Protein AF-A0A1T4TQQ1-F1 (afdb_monomer_lite)

Organism: NCBI:txid634771

Sequence (80 aa):
MVRESHKSLIEKGHQLEKEGAPDKAIQVYLAAVKKDPLNAAAYNRLMVLYRKKKEPRKEMAIINEAIKAYEDNVKAEQSS

Secondary structure (DSSP, 8-state):
-----THHHHHHHHHHHHTT-HHHHHHHHHHHHHH-TT-HHHHHHHHHHHHHTT-HHHHHHHHHHHHHHHHHHHHHHHT-

InterPro domains:
  IPR011990 Tetratricopeptide-like helical domain superfamily [G3DSA:1.25.40.10] (1-78)
  IPR011990 Tetratricopeptide-like helical domain superfamily [SSF48452] (6-76)
  IPR019734 Tetratricopeptide repeat [SM00028] (6-39)
  IPR019734 Tetratricopeptide repeat [SM00028] (40-73)

Foldseek 3Di:
DDPCDLVNLLVVLVVCVVVVNNVVSLVSLVVSCVVPVQPPSSLVSNLVSCVVVVNVVSNVVSVVSNVVSVVVVVVVVVVD

Radius of gyration: 13.57 Å; chains: 1; bounding box: 37×18×38 Å

pLDDT: mean 90.37, std 14.19, range [37.41, 98.0]

Structure (mmCIF, N/CA/C/O backbone):
data_AF-A0A1T4TQQ1-F1
#
_entry.id   AF-A0A1T4TQQ1-F1
#
loop_
_atom_site.group_PDB
_atom_site.id
_atom_site.type_symbol
_atom_site.label_atom_id
_atom_site.label_alt_id
_atom_site.label_comp_id
_atom_site.label_asym_id
_atom_site.label_entity_id
_atom_site.label_seq_id
_atom_site.pdbx_PDB_ins_code
_atom_site.Cartn_x
_atom_site.Cartn_y
_atom_site.Cartn_z
_atom_site.occupancy
_atom_site.B_iso_or_equiv
_atom_site.auth_seq_id
_atom_site.auth_comp_id
_atom_site.auth_asym_id
_atom_site.auth_atom_id
_atom_site.pdbx_PDB_model_num
ATOM 1 N N . MET A 1 1 ? -12.513 1.965 -24.835 1.00 37.41 1 MET A N 1
ATOM 2 C CA . MET A 1 1 ? -12.527 1.242 -23.545 1.00 37.41 1 MET A CA 1
ATOM 3 C C . MET A 1 1 ? -11.458 1.880 -22.670 1.00 37.41 1 MET A C 1
ATOM 5 O O . MET A 1 1 ? -10.283 1.815 -23.009 1.00 37.41 1 MET A O 1
ATOM 9 N N . VAL A 1 2 ? -11.878 2.692 -21.701 1.00 42.56 2 VAL A N 1
ATOM 10 C CA . VAL A 1 2 ? -11.022 3.699 -21.060 1.00 42.56 2 VAL A CA 1
ATOM 11 C C . VAL A 1 2 ? -9.988 2.993 -20.188 1.00 42.56 2 VAL A C 1
ATOM 13 O O . VAL A 1 2 ? -10.347 2.227 -19.300 1.00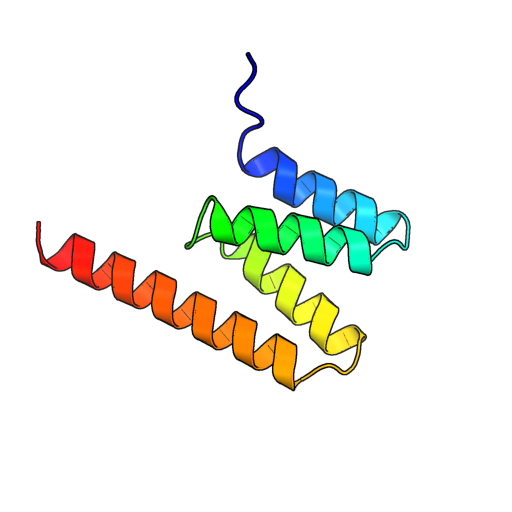 42.56 2 VAL A O 1
ATOM 16 N N . ARG A 1 3 ? -8.700 3.235 -20.457 1.00 47.22 3 ARG A N 1
ATOM 17 C CA . ARG A 1 3 ? -7.621 2.969 -19.504 1.00 47.22 3 ARG A CA 1
ATOM 18 C C . ARG A 1 3 ? -7.968 3.759 -18.241 1.00 47.22 3 ARG A C 1
ATOM 20 O O . ARG A 1 3 ? -7.655 4.943 -18.182 1.00 47.22 3 ARG A O 1
ATOM 27 N N . GLU A 1 4 ? -8.641 3.143 -17.267 1.00 45.19 4 GLU A N 1
ATOM 28 C CA . GLU A 1 4 ? -8.667 3.650 -15.894 1.00 45.19 4 GLU A CA 1
ATOM 29 C C . GLU A 1 4 ? -7.204 3.703 -15.449 1.00 45.19 4 GLU A C 1
ATOM 31 O O . GLU A 1 4 ? -6.540 2.700 -15.151 1.00 45.19 4 GLU A O 1
ATOM 36 N N . SER A 1 5 ? -6.653 4.894 -15.623 1.00 53.47 5 SER A N 1
ATOM 37 C CA . SER A 1 5 ? -5.261 5.256 -15.466 1.00 53.47 5 SER A CA 1
ATOM 38 C C . SER A 1 5 ? -4.885 5.050 -14.006 1.00 53.47 5 SER A C 1
ATOM 40 O O . SER A 1 5 ? -5.689 5.295 -13.123 1.00 53.47 5 SER A O 1
ATOM 42 N N . HIS A 1 6 ? -3.677 4.570 -13.729 1.00 56.56 6 HIS A N 1
ATOM 43 C CA . HIS A 1 6 ? -3.183 4.191 -12.393 1.00 56.56 6 HIS A CA 1
ATOM 44 C C . HIS A 1 6 ? -3.474 5.219 -11.275 1.00 56.56 6 HIS A C 1
ATOM 46 O O . HIS A 1 6 ? -3.721 4.844 -10.131 1.00 56.56 6 HIS A O 1
ATOM 52 N N . LYS A 1 7 ? -3.560 6.509 -11.633 1.00 58.47 7 LYS A N 1
ATOM 53 C CA . LYS A 1 7 ? -3.990 7.625 -10.772 1.00 58.47 7 LYS A CA 1
ATOM 54 C C . LYS A 1 7 ? -5.402 7.441 -10.178 1.00 58.47 7 LYS A C 1
ATOM 56 O O . LYS A 1 7 ? -5.662 7.874 -9.062 1.00 58.47 7 LYS A O 1
ATOM 61 N N . SER A 1 8 ? -6.283 6.746 -10.896 1.00 81.38 8 SER A N 1
ATOM 62 C CA . SER A 1 8 ? -7.653 6.400 -10.500 1.00 81.38 8 SER A CA 1
ATOM 63 C C . SER A 1 8 ? -7.699 5.469 -9.289 1.00 81.38 8 SER A C 1
ATOM 65 O O . SER A 1 8 ? -8.522 5.677 -8.404 1.00 81.38 8 SER A O 1
ATOM 67 N N . LEU A 1 9 ? -6.804 4.476 -9.200 1.00 92.06 9 LEU A N 1
ATOM 68 C CA . LEU A 1 9 ? -6.818 3.533 -8.077 1.00 92.06 9 LEU A CA 1
ATOM 69 C C . LEU A 1 9 ? -6.375 4.214 -6.780 1.00 92.06 9 LEU A C 1
ATOM 71 O O . LEU A 1 9 ? -7.003 4.020 -5.745 1.00 92.06 9 LEU A O 1
ATOM 75 N N . ILE A 1 10 ? -5.353 5.071 -6.843 1.00 94.19 10 ILE A N 1
ATOM 76 C CA . ILE A 1 10 ? -4.908 5.845 -5.679 1.00 94.19 10 ILE A CA 1
ATOM 77 C C . ILE A 1 10 ? -6.025 6.763 -5.180 1.00 94.19 10 ILE A C 1
ATOM 79 O O . ILE A 1 10 ? -6.357 6.722 -3.996 1.00 94.19 10 ILE A O 1
ATOM 83 N N . GLU A 1 11 ? -6.645 7.531 -6.080 1.00 93.75 11 GLU A N 1
ATOM 84 C CA . GLU A 1 11 ? -7.728 8.449 -5.714 1.00 93.75 11 GLU A CA 1
ATOM 85 C C . GLU A 1 11 ? -8.949 7.702 -5.164 1.00 93.75 11 GLU A C 1
ATOM 87 O O . GLU A 1 11 ? -9.501 8.078 -4.133 1.00 93.75 11 GLU A O 1
ATOM 92 N N . LYS A 1 12 ? -9.323 6.577 -5.783 1.00 94.50 12 LYS A N 1
ATOM 93 C CA . LYS A 1 12 ? -10.405 5.715 -5.295 1.00 94.50 12 LYS A CA 1
ATOM 94 C C . LYS A 1 12 ? -10.106 5.154 -3.904 1.00 94.50 12 LYS A C 1
ATOM 96 O O . LYS A 1 12 ? -10.995 5.129 -3.059 1.00 94.50 12 LYS A O 1
ATOM 101 N N . GLY A 1 13 ? -8.869 4.725 -3.650 1.00 96.12 13 GLY A N 1
ATOM 102 C CA . GLY A 1 13 ? -8.433 4.291 -2.322 1.00 96.12 13 GLY A CA 1
ATOM 103 C C . GLY A 1 13 ? -8.563 5.414 -1.290 1.00 96.12 13 GLY A C 1
ATOM 104 O O . GLY A 1 13 ? -9.133 5.202 -0.221 1.00 96.12 13 GLY A O 1
ATOM 105 N N . HIS A 1 14 ? -8.141 6.632 -1.645 1.00 95.81 14 HIS A N 1
ATOM 106 C CA . HIS A 1 14 ? -8.263 7.798 -0.769 1.00 95.81 14 HIS A CA 1
ATOM 107 C C . HIS A 1 14 ? -9.718 8.146 -0.467 1.00 95.81 14 HIS A C 1
ATOM 109 O O . HIS A 1 14 ? -10.048 8.457 0.678 1.00 95.81 14 HIS A O 1
ATOM 115 N N . GLN A 1 15 ? -10.584 8.084 -1.475 1.00 96.12 15 GLN A N 1
ATOM 116 C CA . GLN A 1 15 ? -12.007 8.336 -1.313 1.00 96.12 15 GLN A CA 1
ATOM 117 C C . GLN A 1 15 ? -12.647 7.313 -0.364 1.00 96.12 15 GLN A C 1
ATOM 119 O O . GLN A 1 15 ? -13.339 7.700 0.572 1.00 96.12 15 GLN A O 1
ATOM 124 N N . LEU A 1 16 ? -12.322 6.025 -0.512 1.00 96.50 16 LEU A N 1
ATOM 125 C CA . LEU A 1 16 ? -12.798 4.971 0.389 1.00 96.50 16 LEU A CA 1
ATOM 126 C C . LEU A 1 16 ? -12.302 5.150 1.832 1.00 96.50 16 LEU A C 1
ATOM 128 O O . LEU A 1 16 ? -13.037 4.859 2.773 1.00 96.50 16 LEU A O 1
ATOM 132 N N . GLU A 1 17 ? -11.082 5.654 2.037 1.00 95.50 17 GLU A N 1
ATOM 133 C CA . GLU A 1 17 ? -10.616 6.011 3.382 1.00 95.50 17 GLU A CA 1
ATOM 134 C C . GLU A 1 17 ? -11.405 7.177 3.985 1.00 95.50 17 GLU A C 1
ATOM 136 O O . GLU A 1 17 ? -11.746 7.122 5.167 1.00 95.50 17 GLU A O 1
ATOM 141 N N . LYS A 1 18 ? -11.722 8.208 3.188 1.00 96.00 18 LYS A N 1
ATOM 142 C CA . LYS A 1 18 ? -12.560 9.340 3.626 1.00 96.00 18 LYS A CA 1
ATOM 143 C C . LYS A 1 18 ? -13.984 8.898 3.966 1.00 96.00 18 LYS A C 1
ATOM 145 O O . LYS A 1 18 ? -14.575 9.426 4.899 1.00 96.00 18 LYS A O 1
ATOM 150 N N . GLU A 1 19 ? -14.503 7.906 3.250 1.00 96.75 19 GLU A N 1
ATOM 151 C CA . GLU A 1 19 ? -15.820 7.299 3.478 1.00 96.75 19 GLU A CA 1
ATOM 152 C C . GLU A 1 19 ? -15.848 6.317 4.661 1.00 96.75 19 GLU A C 1
ATOM 154 O O . GLU A 1 19 ? -16.882 5.715 4.942 1.00 96.75 19 GLU A O 1
ATOM 159 N N . GLY A 1 20 ? -14.727 6.122 5.365 1.00 96.12 20 GLY A N 1
ATOM 160 C CA . GLY A 1 20 ? -14.666 5.206 6.503 1.00 96.12 20 GLY A CA 1
ATOM 161 C C . GLY A 1 20 ? -14.684 3.728 6.105 1.00 96.12 20 GLY A C 1
ATOM 162 O O . GLY A 1 20 ? -15.011 2.876 6.928 1.00 96.12 20 GLY A O 1
ATOM 163 N N . ALA A 1 21 ? -14.295 3.403 4.868 1.00 97.38 21 ALA A N 1
ATOM 164 C CA . ALA A 1 21 ? -14.194 2.043 4.342 1.00 97.38 21 ALA A CA 1
ATOM 165 C C . ALA A 1 21 ? -12.723 1.603 4.132 1.00 97.38 21 ALA A C 1
ATOM 167 O O . ALA A 1 21 ? -12.328 1.277 3.005 1.00 97.38 21 ALA A O 1
ATOM 168 N N . PRO A 1 22 ? -11.890 1.540 5.195 1.00 95.12 22 PRO A N 1
ATOM 169 C CA . PRO A 1 22 ? -10.458 1.256 5.076 1.00 95.12 22 PRO A CA 1
ATOM 1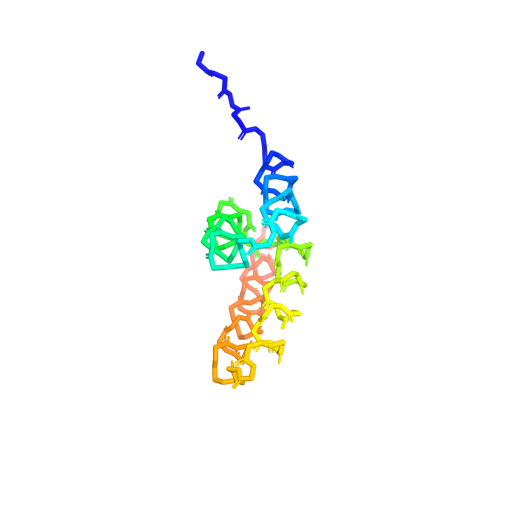70 C C . PRO A 1 22 ? -10.164 -0.127 4.481 1.00 95.12 22 PRO A C 1
ATOM 172 O O . PRO A 1 22 ? -9.184 -0.278 3.762 1.00 95.12 22 PRO A O 1
ATOM 175 N N . ASP A 1 23 ? -11.022 -1.126 4.702 1.00 97.06 23 ASP A N 1
ATOM 176 C CA . ASP A 1 23 ? -10.835 -2.466 4.127 1.00 97.06 23 ASP A CA 1
ATOM 177 C C . ASP A 1 23 ? -11.014 -2.485 2.607 1.00 97.06 23 ASP A C 1
ATOM 179 O O . ASP A 1 23 ? -10.261 -3.150 1.895 1.00 97.06 23 ASP A O 1
ATOM 183 N N . LYS A 1 24 ? -11.967 -1.703 2.089 1.00 96.69 24 LYS A N 1
ATOM 184 C CA . LYS A 1 24 ? -12.126 -1.522 0.643 1.00 96.69 24 LYS A CA 1
ATOM 185 C C . LYS A 1 24 ? -10.956 -0.720 0.074 1.00 96.69 24 LYS A C 1
ATOM 187 O O . LYS A 1 24 ? -10.457 -1.062 -0.995 1.00 96.69 24 LYS A O 1
ATOM 192 N N . ALA A 1 25 ? -10.488 0.304 0.791 1.00 97.69 25 ALA A N 1
ATOM 193 C CA . ALA A 1 25 ? -9.316 1.075 0.385 1.00 97.69 25 ALA A CA 1
ATOM 194 C C . ALA A 1 25 ? -8.063 0.193 0.274 1.00 97.69 25 ALA A C 1
ATOM 196 O O . ALA A 1 25 ? -7.360 0.267 -0.730 1.00 97.69 25 ALA A O 1
ATOM 197 N N . ILE A 1 26 ? -7.830 -0.705 1.243 1.00 98.00 26 ILE A N 1
ATOM 198 C CA . ILE A 1 26 ? -6.741 -1.694 1.192 1.00 98.00 26 ILE A CA 1
ATOM 199 C C . ILE A 1 26 ? -6.824 -2.521 -0.093 1.00 98.00 26 ILE A C 1
ATOM 201 O O . ILE A 1 26 ? -5.828 -2.626 -0.803 1.00 98.00 26 ILE A O 1
ATOM 205 N N . GLN A 1 27 ? -7.996 -3.065 -0.439 1.00 97.25 27 GLN A N 1
ATOM 206 C CA . GLN A 1 27 ? -8.153 -3.854 -1.670 1.00 97.25 27 GLN A CA 1
ATOM 207 C C . GLN A 1 27 ? -7.800 -3.047 -2.926 1.00 97.25 27 GLN A C 1
ATOM 209 O O . GLN A 1 27 ? -7.147 -3.558 -3.835 1.00 97.25 27 GLN A O 1
ATOM 214 N N . VAL A 1 28 ? -8.195 -1.773 -2.967 1.00 96.81 28 VAL A N 1
ATOM 215 C CA . VAL A 1 28 ? -7.891 -0.883 -4.091 1.00 96.81 28 VAL A CA 1
ATOM 216 C C . VAL A 1 28 ? -6.395 -0.561 -4.167 1.00 96.81 28 VAL A C 1
ATOM 218 O O . VAL A 1 28 ? -5.825 -0.602 -5.257 1.00 96.81 28 VAL A O 1
ATOM 221 N N . TYR A 1 29 ? -5.729 -0.301 -3.040 1.00 97.19 29 TYR A N 1
ATOM 222 C CA . TYR A 1 29 ? -4.283 -0.067 -3.029 1.00 97.19 29 TYR A CA 1
ATOM 223 C C . TYR A 1 29 ? -3.476 -1.326 -3.365 1.00 97.19 29 TYR A C 1
ATOM 225 O O . TYR A 1 29 ? -2.478 -1.226 -4.074 1.00 97.19 29 TYR A O 1
ATOM 233 N N . LEU A 1 30 ? -3.930 -2.512 -2.947 1.00 97.06 30 LEU A N 1
ATOM 234 C CA . LEU A 1 30 ? -3.341 -3.787 -3.373 1.00 97.06 30 LEU A CA 1
ATOM 235 C C . LEU A 1 30 ? -3.449 -3.976 -4.895 1.00 97.06 30 LEU A C 1
ATOM 237 O O . LEU A 1 30 ? -2.505 -4.415 -5.548 1.00 97.06 30 LEU A O 1
ATOM 241 N N . ALA A 1 31 ? -4.582 -3.592 -5.491 1.00 95.50 31 ALA A N 1
ATOM 242 C CA . ALA A 1 31 ? -4.721 -3.592 -6.944 1.00 95.50 31 ALA A CA 1
ATOM 243 C C . ALA A 1 31 ? -3.785 -2.570 -7.616 1.00 95.50 31 ALA A C 1
ATOM 245 O O . ALA A 1 31 ? -3.273 -2.841 -8.703 1.00 95.50 31 ALA A O 1
ATOM 246 N N . ALA A 1 32 ? -3.536 -1.422 -6.975 1.00 95.00 32 ALA A N 1
ATOM 247 C CA . ALA A 1 32 ? -2.607 -0.412 -7.475 1.00 95.00 32 ALA A CA 1
ATOM 248 C C . ALA A 1 32 ? -1.165 -0.938 -7.526 1.00 95.00 32 ALA A C 1
ATOM 250 O O . ALA A 1 32 ? -0.561 -0.862 -8.592 1.00 95.00 32 ALA A O 1
ATOM 251 N N . VAL A 1 33 ? -0.654 -1.548 -6.446 1.00 94.94 33 VAL A N 1
ATOM 252 C CA . VAL A 1 33 ? 0.712 -2.120 -6.428 1.00 94.94 33 VAL A CA 1
ATOM 253 C C . VAL A 1 33 ? 0.862 -3.309 -7.376 1.00 94.94 33 VAL A C 1
ATOM 255 O O . VAL A 1 33 ? 1.909 -3.492 -7.980 1.00 94.94 33 VAL A O 1
ATOM 258 N N . LYS A 1 34 ? -0.197 -4.097 -7.595 1.00 93.88 34 LYS A N 1
ATOM 259 C CA . LYS A 1 34 ? -0.158 -5.185 -8.584 1.00 93.88 34 LYS A CA 1
ATOM 260 C C . LYS A 1 34 ? -0.030 -4.664 -10.019 1.00 93.88 34 LYS A C 1
ATOM 262 O O . LYS A 1 34 ? 0.548 -5.336 -10.868 1.00 93.88 34 LYS A O 1
ATOM 267 N N . LYS A 1 35 ? -0.629 -3.506 -10.304 1.00 92.19 35 LYS A N 1
ATOM 268 C CA . LYS A 1 35 ? -0.639 -2.898 -11.641 1.00 92.19 35 LYS A CA 1
ATOM 269 C C . LYS A 1 35 ? 0.608 -2.049 -11.896 1.00 92.19 35 LYS A C 1
ATOM 271 O O . LYS A 1 35 ? 1.090 -2.012 -13.021 1.00 92.19 35 LYS A O 1
ATOM 276 N N . ASP A 1 36 ? 1.100 -1.386 -10.858 1.00 92.44 36 ASP A N 1
ATOM 277 C CA . ASP A 1 36 ? 2.310 -0.571 -10.847 1.00 92.44 36 ASP A CA 1
ATOM 278 C C . ASP A 1 36 ? 3.144 -0.947 -9.606 1.00 92.44 36 ASP A C 1
ATOM 280 O O . ASP A 1 36 ?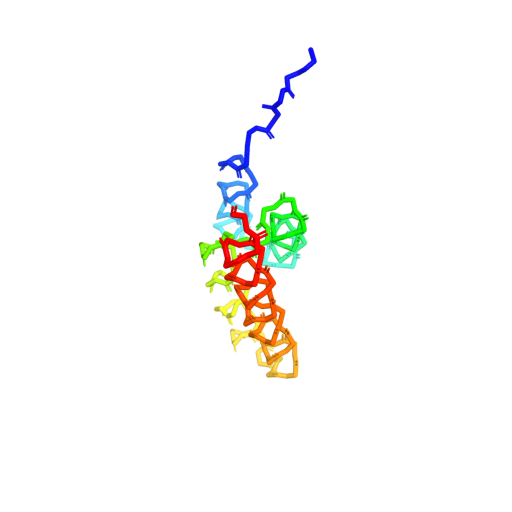 2.953 -0.370 -8.528 1.00 92.44 36 ASP A O 1
ATOM 284 N N . PRO A 1 37 ? 4.047 -1.939 -9.738 1.00 93.56 37 PRO A N 1
ATOM 285 C CA . PRO A 1 37 ? 4.846 -2.450 -8.624 1.00 93.56 37 PRO A CA 1
ATO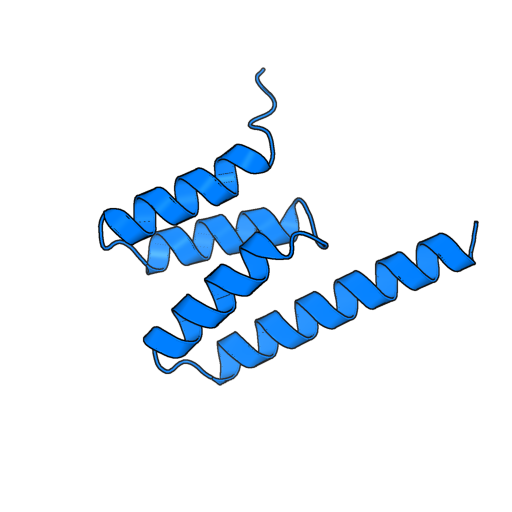M 286 C C . PRO A 1 37 ? 5.787 -1.432 -7.984 1.00 93.56 37 PRO A C 1
ATOM 288 O O . PRO A 1 37 ? 6.287 -1.704 -6.898 1.00 93.56 37 PRO A O 1
ATOM 291 N N . LEU A 1 38 ? 6.012 -0.272 -8.609 1.00 94.25 38 LEU A N 1
ATOM 292 C CA . LEU A 1 38 ? 6.876 0.798 -8.098 1.00 94.25 38 LEU A CA 1
ATOM 293 C C . LEU A 1 38 ? 6.078 1.979 -7.531 1.00 94.25 38 LEU A C 1
ATOM 295 O O . LEU A 1 38 ? 6.639 3.030 -7.213 1.00 94.25 38 LEU A O 1
ATOM 299 N N . ASN A 1 39 ? 4.762 1.824 -7.366 1.00 94.00 39 ASN A N 1
ATOM 300 C CA . ASN A 1 39 ? 3.905 2.895 -6.886 1.00 94.00 39 ASN A CA 1
ATOM 301 C C . ASN A 1 39 ? 4.094 3.177 -5.385 1.00 94.00 39 ASN A C 1
ATOM 303 O O . ASN A 1 39 ? 3.370 2.656 -4.531 1.00 94.00 39 ASN A O 1
ATOM 307 N N . ALA A 1 40 ? 5.032 4.064 -5.053 1.00 93.31 40 ALA A N 1
ATOM 308 C CA . ALA A 1 40 ? 5.341 4.426 -3.668 1.00 93.31 40 ALA A CA 1
ATOM 309 C C . ALA A 1 40 ? 4.123 4.961 -2.887 1.00 93.31 40 ALA A C 1
ATOM 311 O O . ALA A 1 40 ? 3.990 4.708 -1.688 1.00 93.31 40 ALA A O 1
ATOM 312 N N . ALA A 1 41 ? 3.202 5.668 -3.554 1.00 94.38 41 ALA A N 1
ATOM 313 C CA . ALA A 1 41 ? 1.997 6.181 -2.908 1.00 94.38 41 ALA A CA 1
ATOM 314 C C . ALA A 1 41 ? 1.092 5.040 -2.413 1.00 94.38 41 ALA A C 1
ATOM 316 O O . ALA A 1 41 ? 0.645 5.083 -1.267 1.00 94.38 41 ALA A O 1
ATOM 317 N N . ALA A 1 42 ? 0.870 4.000 -3.224 1.00 95.81 42 ALA A N 1
ATOM 318 C CA . ALA A 1 42 ? 0.061 2.847 -2.826 1.00 95.81 42 ALA A CA 1
ATOM 319 C C . ALA A 1 42 ? 0.658 2.102 -1.621 1.00 95.81 42 ALA A C 1
ATOM 321 O O . ALA A 1 42 ? -0.058 1.845 -0.649 1.00 95.81 42 ALA A O 1
ATOM 322 N N . TYR A 1 43 ? 1.965 1.815 -1.640 1.00 97.38 43 TYR A N 1
ATOM 323 C CA . TYR A 1 43 ? 2.642 1.154 -0.517 1.00 97.38 43 TYR A CA 1
ATOM 324 C C . TYR A 1 43 ? 2.550 1.975 0.771 1.00 97.38 43 TYR A C 1
ATOM 326 O O . TYR A 1 43 ? 2.212 1.435 1.825 1.00 97.38 43 TYR A O 1
ATOM 334 N N . ASN A 1 44 ? 2.762 3.292 0.688 1.00 97.06 44 ASN A N 1
ATOM 335 C CA . ASN A 1 44 ? 2.646 4.181 1.843 1.00 97.06 44 ASN A CA 1
ATOM 336 C C . ASN A 1 44 ? 1.252 4.130 2.475 1.00 97.06 44 ASN A C 1
ATOM 338 O O . ASN A 1 44 ? 1.126 4.052 3.699 1.00 97.06 44 ASN A O 1
ATOM 342 N N . ARG A 1 45 ? 0.192 4.134 1.659 1.00 97.31 45 ARG A N 1
ATOM 343 C CA . ARG A 1 45 ? -1.183 4.040 2.169 1.00 97.31 45 ARG A CA 1
ATOM 344 C C . ARG A 1 45 ? -1.475 2.680 2.795 1.00 97.31 45 ARG A C 1
ATOM 346 O O . ARG A 1 45 ? -2.054 2.643 3.879 1.00 97.31 45 ARG A O 1
ATOM 353 N N . LEU A 1 46 ? -1.014 1.586 2.188 1.00 97.88 46 LEU A N 1
ATOM 354 C CA . LEU A 1 46 ? -1.146 0.241 2.758 1.00 97.88 46 LEU A CA 1
ATOM 355 C C . LEU A 1 46 ? -0.463 0.122 4.123 1.00 97.88 46 LEU A C 1
ATOM 357 O O . LEU A 1 46 ? -1.083 -0.367 5.066 1.00 97.88 46 LEU A O 1
ATOM 361 N N . MET A 1 47 ? 0.769 0.623 4.262 1.00 97.62 47 MET A N 1
ATOM 362 C CA . MET A 1 47 ? 1.484 0.617 5.543 1.00 97.62 47 MET A CA 1
ATOM 363 C C . MET A 1 47 ? 0.727 1.401 6.619 1.00 97.62 47 MET A C 1
ATOM 365 O O . MET A 1 47 ? 0.507 0.895 7.718 1.00 97.62 47 MET A O 1
A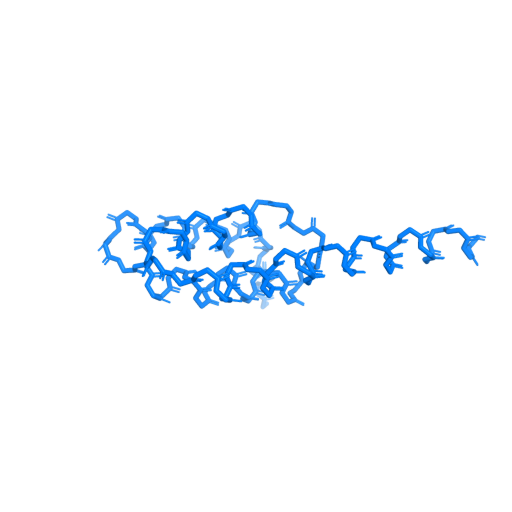TOM 369 N N . VAL A 1 48 ? 0.250 2.610 6.297 1.00 97.19 48 VAL A N 1
ATOM 370 C CA . VAL A 1 48 ? -0.548 3.426 7.228 1.00 97.19 48 VAL A CA 1
ATOM 371 C C . VAL A 1 48 ? -1.825 2.698 7.657 1.00 97.19 48 VAL A C 1
ATOM 373 O O . VAL A 1 48 ? -2.166 2.708 8.842 1.00 97.19 48 VAL A O 1
ATOM 376 N N . LEU A 1 49 ? -2.531 2.061 6.721 1.00 97.56 49 LEU A N 1
ATOM 377 C CA . LEU A 1 49 ? -3.770 1.340 7.009 1.00 97.56 49 LEU A CA 1
ATOM 378 C C . LEU A 1 49 ? -3.527 0.102 7.876 1.00 97.56 49 LEU A C 1
ATOM 380 O O . LEU A 1 49 ? -4.217 -0.072 8.881 1.00 97.56 49 LEU A O 1
ATOM 384 N N . TYR A 1 50 ? -2.517 -0.714 7.566 1.00 97.94 50 TYR A N 1
ATOM 385 C CA . TYR A 1 50 ? -2.185 -1.884 8.383 1.00 97.94 50 TYR A CA 1
ATOM 386 C C . TYR A 1 50 ? -1.675 -1.509 9.775 1.00 97.94 50 TYR A C 1
ATOM 388 O O . TYR A 1 50 ? -2.054 -2.153 10.758 1.00 97.94 50 TYR A O 1
ATOM 396 N N . ARG A 1 51 ? -0.924 -0.408 9.896 1.00 95.88 51 ARG A N 1
ATOM 397 C CA . ARG A 1 51 ? -0.506 0.135 11.193 1.00 95.88 51 ARG A CA 1
ATOM 398 C C . ARG A 1 51 ? -1.701 0.574 12.036 1.00 95.88 51 ARG A C 1
ATOM 400 O O . ARG A 1 51 ? -1.792 0.210 13.207 1.00 95.88 51 ARG A O 1
ATOM 407 N N . LYS A 1 52 ? -2.663 1.291 11.439 1.00 95.81 52 LYS A N 1
ATOM 408 C CA . LYS A 1 52 ? -3.918 1.685 12.110 1.00 95.81 52 LYS A CA 1
ATOM 409 C C . LYS A 1 52 ? -4.752 0.477 12.544 1.00 95.81 52 LYS A C 1
ATOM 411 O O . LYS A 1 52 ? -5.348 0.510 13.617 1.00 95.81 52 LYS A O 1
ATOM 416 N N . LYS A 1 53 ? -4.763 -0.595 11.747 1.00 96.19 53 LYS A N 1
ATOM 417 C CA . LYS A 1 53 ? -5.446 -1.858 12.073 1.00 96.19 53 LYS A CA 1
ATOM 418 C C . LYS A 1 53 ? -4.690 -2.732 13.083 1.00 96.19 53 LYS A C 1
ATOM 420 O O . LYS A 1 53 ? -5.222 -3.763 13.478 1.00 96.19 53 LYS A O 1
ATOM 425 N N . LYS A 1 54 ? -3.487 -2.332 13.520 1.00 97.06 54 LYS A N 1
ATOM 426 C CA . LYS A 1 54 ? -2.600 -3.132 14.383 1.00 97.06 54 LYS A CA 1
ATOM 427 C C . LYS A 1 54 ? -2.296 -4.512 13.780 1.00 97.06 54 LYS A C 1
ATOM 429 O O . LYS A 1 54 ? -2.237 -5.511 14.492 1.00 97.06 54 LYS A O 1
ATOM 434 N N . GLU A 1 55 ? -2.079 -4.560 12.465 1.00 97.69 55 GLU A N 1
ATOM 435 C CA . GLU A 1 55 ? -1.747 -5.776 11.713 1.00 97.69 55 GLU A CA 1
ATOM 436 C C . GLU A 1 55 ? -0.274 -5.758 11.241 1.00 97.69 55 GLU A C 1
ATOM 438 O O . GLU A 1 55 ? -0.008 -5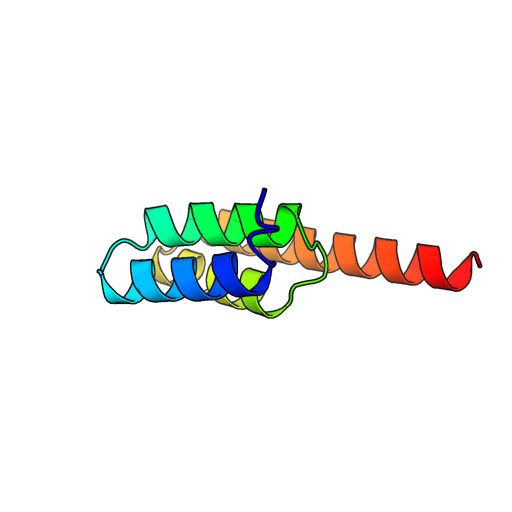.718 10.036 1.00 97.69 55 GLU A O 1
ATOM 443 N N . PRO A 1 56 ? 0.718 -5.821 12.154 1.00 94.25 56 PRO A N 1
ATOM 444 C CA . PRO A 1 56 ? 2.132 -5.629 11.813 1.00 94.25 56 PRO A CA 1
ATOM 445 C C . PRO A 1 56 ? 2.670 -6.700 10.858 1.00 94.25 56 PRO A C 1
ATOM 447 O O . PRO A 1 56 ? 3.544 -6.425 10.045 1.00 94.25 56 PRO A O 1
ATOM 450 N N . ARG A 1 57 ? 2.122 -7.923 10.902 1.00 97.56 57 ARG A N 1
ATOM 451 C CA . ARG A 1 57 ? 2.510 -8.994 9.968 1.00 97.56 57 ARG A CA 1
ATOM 452 C C . ARG A 1 57 ? 2.171 -8.639 8.520 1.00 97.56 57 ARG A C 1
ATOM 454 O O . ARG A 1 57 ? 2.959 -8.930 7.628 1.00 97.56 57 ARG A O 1
ATOM 461 N N . LYS A 1 58 ? 1.016 -8.004 8.292 1.00 96.69 58 LYS A N 1
ATOM 462 C CA . LYS A 1 58 ? 0.602 -7.572 6.952 1.00 96.69 58 LYS A CA 1
ATOM 463 C C . LYS A 1 58 ? 1.386 -6.343 6.507 1.00 96.69 58 LYS A C 1
ATOM 465 O O . LYS A 1 58 ? 1.825 -6.304 5.369 1.00 96.69 58 LYS A O 1
ATOM 470 N N . GLU A 1 59 ? 1.637 -5.393 7.407 1.00 96.88 59 GLU A N 1
ATOM 471 C CA . GLU A 1 59 ? 2.513 -4.247 7.125 1.00 96.88 59 GLU A CA 1
ATOM 472 C C . GLU A 1 59 ? 3.913 -4.698 6.673 1.00 96.88 59 GLU A C 1
ATOM 474 O O . GLU A 1 59 ? 4.396 -4.242 5.641 1.00 96.88 59 GLU A O 1
ATOM 479 N N . MET A 1 60 ? 4.527 -5.650 7.385 1.00 97.50 60 MET A N 1
ATOM 480 C CA . MET A 1 60 ? 5.836 -6.203 7.011 1.00 97.50 60 MET A CA 1
ATOM 481 C C . MET A 1 60 ? 5.817 -6.910 5.653 1.00 97.50 60 MET A C 1
ATOM 483 O O . MET A 1 60 ? 6.769 -6.783 4.889 1.00 97.50 60 MET A O 1
ATOM 487 N N . ALA A 1 61 ? 4.735 -7.622 5.320 1.00 97.19 61 ALA A N 1
ATOM 488 C CA . ALA A 1 61 ? 4.592 -8.231 3.999 1.00 97.19 61 ALA A CA 1
ATOM 489 C C . ALA A 1 61 ? 4.593 -7.172 2.882 1.00 97.19 61 ALA A C 1
ATOM 491 O O . ALA A 1 61 ? 5.323 -7.321 1.909 1.00 97.19 61 ALA A O 1
ATOM 492 N N . ILE A 1 62 ? 3.861 -6.068 3.066 1.00 97.31 62 ILE A N 1
ATOM 493 C CA . ILE A 1 62 ? 3.829 -4.949 2.110 1.00 97.31 62 ILE A CA 1
ATOM 494 C C . ILE A 1 62 ? 5.203 -4.289 1.952 1.00 97.31 62 ILE A C 1
ATOM 496 O O . ILE A 1 62 ? 5.591 -3.953 0.836 1.00 97.31 62 ILE A O 1
ATOM 500 N N . ILE A 1 63 ? 5.953 -4.122 3.044 1.00 96.56 63 ILE A N 1
ATOM 501 C CA . ILE A 1 63 ? 7.320 -3.581 2.994 1.00 96.56 63 ILE A CA 1
ATOM 502 C C . ILE A 1 63 ? 8.233 -4.500 2.177 1.00 96.56 63 ILE A C 1
ATOM 504 O O . ILE A 1 63 ? 8.947 -4.028 1.296 1.00 96.56 63 ILE A O 1
ATOM 508 N N . ASN A 1 64 ? 8.181 -5.809 2.431 1.00 97.56 64 ASN A N 1
ATOM 509 C CA . ASN A 1 64 ? 8.988 -6.782 1.695 1.00 97.56 64 ASN A CA 1
ATOM 510 C C . ASN A 1 64 ? 8.632 -6.815 0.202 1.00 97.56 64 ASN A C 1
ATOM 512 O O . ASN A 1 64 ? 9.526 -6.916 -0.636 1.00 97.56 64 ASN A O 1
ATOM 516 N N . GLU A 1 65 ? 7.347 -6.701 -0.142 1.00 95.88 65 GLU A N 1
ATOM 517 C CA . GLU A 1 65 ? 6.905 -6.591 -1.536 1.00 95.88 65 GLU A CA 1
ATOM 518 C C . GLU A 1 65 ? 7.452 -5.329 -2.212 1.00 95.88 65 GLU A C 1
ATOM 520 O O . GLU A 1 65 ? 7.969 -5.420 -3.325 1.00 95.88 65 GLU A O 1
ATOM 525 N N . ALA A 1 66 ? 7.417 -4.178 -1.531 1.00 95.69 66 ALA A N 1
ATOM 526 C CA . ALA A 1 66 ? 7.963 -2.926 -2.056 1.00 95.69 66 ALA A CA 1
ATOM 527 C C . ALA A 1 66 ? 9.474 -3.017 -2.322 1.00 95.69 66 ALA A C 1
ATOM 529 O O . ALA A 1 66 ? 9.942 -2.596 -3.380 1.00 95.69 66 ALA A O 1
ATOM 530 N N . ILE A 1 67 ? 10.230 -3.597 -1.381 1.00 96.44 67 ILE A N 1
ATOM 531 C CA . ILE A 1 67 ? 11.678 -3.816 -1.523 1.00 96.44 67 ILE A CA 1
ATOM 532 C C . ILE A 1 67 ? 11.952 -4.710 -2.728 1.00 96.44 67 ILE A C 1
ATOM 534 O O . ILE A 1 67 ? 12.740 -4.345 -3.596 1.00 96.44 67 ILE A O 1
ATOM 538 N N . LYS A 1 68 ? 11.255 -5.847 -2.821 1.00 96.25 68 LYS A N 1
ATOM 539 C CA . LYS A 1 68 ? 11.431 -6.787 -3.926 1.00 96.25 68 LYS A CA 1
ATOM 540 C C . LYS A 1 68 ? 11.124 -6.142 -5.278 1.00 96.25 68 LYS A C 1
ATOM 542 O O . LYS A 1 68 ? 11.901 -6.300 -6.212 1.00 96.25 68 LYS A O 1
ATOM 547 N N . ALA A 1 69 ? 10.024 -5.399 -5.382 1.00 94.19 69 ALA A N 1
ATOM 548 C CA . ALA A 1 69 ? 9.658 -4.727 -6.625 1.00 94.19 69 ALA A CA 1
ATOM 549 C C . ALA A 1 69 ? 10.724 -3.710 -7.064 1.00 94.19 69 ALA A C 1
ATOM 551 O O . ALA A 1 69 ? 11.047 -3.629 -8.249 1.00 94.19 69 ALA A O 1
ATOM 552 N N . TYR A 1 70 ? 11.304 -2.971 -6.114 1.00 94.06 70 TYR A N 1
ATOM 553 C CA . TYR A 1 70 ? 12.400 -2.047 -6.394 1.00 94.06 70 TYR A CA 1
ATOM 554 C C . TYR A 1 70 ? 13.681 -2.776 -6.815 1.00 94.06 70 TYR A C 1
ATOM 556 O O . TYR A 1 70 ? 14.303 -2.395 -7.804 1.00 94.06 70 TYR A O 1
ATOM 564 N N . GLU A 1 71 ? 14.063 -3.847 -6.114 1.00 95.00 71 GLU A N 1
ATOM 565 C CA . GLU A 1 71 ? 15.214 -4.675 -6.487 1.00 95.00 71 GLU A CA 1
ATOM 566 C C . GLU A 1 71 ? 15.073 -5.257 -7.895 1.00 95.00 71 GLU A C 1
ATOM 568 O O . GLU A 1 71 ? 16.035 -5.245 -8.662 1.00 95.00 71 GLU A O 1
ATOM 573 N N . ASP A 1 72 ? 13.887 -5.760 -8.238 1.00 94.44 72 ASP A N 1
ATOM 574 C CA . ASP A 1 72 ? 13.601 -6.325 -9.555 1.00 94.44 72 ASP A CA 1
ATOM 575 C C . ASP A 1 72 ? 13.693 -5.246 -10.648 1.00 94.44 72 ASP A C 1
ATOM 577 O O . ASP A 1 72 ? 14.272 -5.501 -11.705 1.00 94.44 72 ASP A O 1
ATOM 581 N N . ASN A 1 73 ? 13.219 -4.021 -10.380 1.00 93.31 73 ASN A N 1
ATOM 582 C CA . ASN A 1 73 ? 13.381 -2.894 -11.302 1.00 93.31 73 ASN A CA 1
ATOM 583 C C . ASN A 1 73 ? 14.850 -2.500 -11.494 1.00 93.31 73 ASN A C 1
ATOM 585 O O . ASN A 1 73 ? 15.304 -2.370 -12.627 1.00 93.31 73 ASN A O 1
ATOM 589 N N . VAL A 1 74 ? 15.613 -2.360 -10.405 1.00 93.06 74 VAL A N 1
ATOM 590 C CA . VAL A 1 74 ? 17.044 -2.025 -10.484 1.00 93.06 74 VAL A CA 1
ATOM 591 C C . VAL A 1 74 ? 17.801 -3.095 -11.270 1.00 93.06 74 VAL A C 1
ATOM 593 O O . VAL A 1 74 ? 18.596 -2.764 -12.143 1.00 93.06 74 VAL A O 1
ATOM 596 N N . LYS A 1 75 ? 17.540 -4.383 -11.019 1.00 93.00 75 LYS A N 1
ATOM 597 C CA . LYS A 1 75 ? 18.160 -5.480 -11.781 1.00 93.00 75 LYS A CA 1
ATOM 598 C C . LYS A 1 75 ? 17.811 -5.411 -13.267 1.00 93.00 75 LYS A C 1
ATOM 600 O O . LYS A 1 75 ? 18.687 -5.654 -14.095 1.00 93.00 75 LYS A O 1
ATOM 605 N N . ALA A 1 76 ? 16.563 -5.083 -13.604 1.00 89.75 76 ALA A N 1
ATOM 606 C CA . ALA A 1 76 ? 16.132 -4.924 -14.989 1.00 89.75 76 ALA A CA 1
ATOM 607 C C . ALA A 1 76 ? 16.860 -3.764 -15.691 1.00 89.75 76 ALA A C 1
ATOM 609 O O . ALA A 1 76 ? 17.319 -3.943 -16.815 1.00 89.75 76 ALA A O 1
ATOM 610 N N . GLU A 1 77 ? 17.035 -2.624 -15.017 1.00 84.88 77 GLU A N 1
ATOM 611 C CA . GLU A 1 77 ? 17.774 -1.465 -15.544 1.00 84.88 77 GLU A CA 1
ATOM 612 C C . GLU A 1 77 ? 19.274 -1.741 -15.720 1.00 84.88 77 GLU A C 1
ATOM 614 O O . GLU A 1 77 ? 19.870 -1.286 -16.687 1.00 84.88 77 GLU A O 1
ATOM 619 N N . GLN A 1 78 ? 19.895 -2.509 -14.818 1.00 80.44 78 GLN A N 1
ATOM 620 C CA . GLN A 1 78 ? 21.320 -2.873 -14.920 1.00 80.44 78 GLN A CA 1
ATOM 621 C C . GLN A 1 78 ? 21.605 -3.920 -16.008 1.00 80.44 78 GLN A C 1
ATOM 623 O O . GLN A 1 78 ? 22.761 -4.146 -16.360 1.00 80.44 78 GLN A O 1
ATOM 628 N N . SER A 1 79 ? 20.564 -4.592 -16.505 1.00 75.94 79 SER A N 1
ATOM 629 C CA . SER A 1 79 ? 20.676 -5.659 -17.504 1.00 75.94 79 SER A CA 1
ATOM 630 C C . SER A 1 79 ? 20.376 -5.187 -18.936 1.00 75.94 79 SER A C 1
ATOM 632 O O . SER A 1 79 ? 20.379 -6.024 -19.841 1.00 75.94 79 SER A O 1
ATOM 634 N N . SER A 1 80 ? 20.092 -3.892 -19.147 1.00 58.19 80 SER A N 1
ATOM 635 C CA . SER A 1 80 ? 19.827 -3.277 -20.462 1.00 58.19 80 SER A CA 1
ATOM 636 C C . SER A 1 80 ? 20.984 -2.396 -20.915 1.00 58.19 80 SER A C 1
ATOM 638 O O . SER A 1 80 ? 21.355 -2.485 -22.103 1.00 58.19 80 SER A O 1
#